Protein AF-A0A819KG97-F1 (afdb_monomer_lite)

Radius of gyration: 16.87 Å; chains: 1; bounding box: 33×33×59 Å

Organism: NCBI:txid433720

Foldseek 3Di:
DFKKAFQVQQFWWKKKKFKDKQNHGDPPQIDIDTYHRDIDDDDGDDDDDDDPPIDMDMDMDIPDDPRGMDQDWDDPPPHDIDGRDDDDDDDDDDDPPPPD

Structure (mmCIF, N/CA/C/O backbone):
data_AF-A0A819KG97-F1
#
_entry.id   AF-A0A819KG97-F1
#
loop_
_atom_site.group_PDB
_atom_site.id
_atom_site.type_symbol
_atom_site.label_atom_id
_atom_site.label_alt_id
_atom_site.label_comp_id
_atom_site.label_asym_id
_atom_site.label_entity_id
_atom_site.label_seq_id
_atom_site.pdbx_PDB_ins_code
_atom_site.Cartn_x
_atom_site.Cartn_y
_atom_site.Cartn_z
_atom_site.occupancy
_atom_site.B_iso_or_equiv
_atom_site.auth_seq_id
_atom_site.auth_comp_id
_atom_site.auth_asym_id
_atom_site.auth_atom_id
_atom_site.pdbx_PDB_model_num
ATOM 1 N N . ALA A 1 1 ? -2.392 -6.734 3.245 1.00 83.62 1 ALA A N 1
ATOM 2 C CA . ALA A 1 1 ? -1.260 -6.980 2.333 1.00 83.62 1 ALA A CA 1
ATOM 3 C C . ALA A 1 1 ? -1.561 -6.335 0.990 1.00 83.62 1 ALA A C 1
ATOM 5 O O . ALA A 1 1 ? -2.715 -6.350 0.572 1.00 83.62 1 ALA A O 1
ATOM 6 N N . VAL A 1 2 ? -0.555 -5.753 0.347 1.00 88.38 2 VAL A N 1
ATOM 7 C CA . VAL A 1 2 ? -0.690 -5.035 -0.924 1.00 88.38 2 VAL A CA 1
ATOM 8 C C . VAL A 1 2 ? 0.390 -5.511 -1.873 1.00 88.38 2 VAL A C 1
ATOM 10 O O . VAL A 1 2 ? 1.562 -5.486 -1.507 1.00 88.38 2 VAL A O 1
ATOM 13 N N . GLN A 1 3 ? -0.004 -5.941 -3.066 1.00 91.25 3 GLN A N 1
ATOM 14 C CA . GLN A 1 3 ? 0.926 -6.352 -4.103 1.00 91.25 3 GLN A CA 1
ATOM 15 C C . GLN A 1 3 ? 1.331 -5.150 -4.951 1.00 91.25 3 GLN A C 1
ATOM 17 O O . GLN A 1 3 ? 0.485 -4.413 -5.464 1.00 91.25 3 GLN A O 1
ATOM 22 N N . VAL A 1 4 ? 2.639 -4.965 -5.094 1.00 92.00 4 VAL A N 1
ATOM 23 C CA . VAL A 1 4 ? 3.231 -3.818 -5.775 1.00 92.00 4 VAL A CA 1
ATOM 24 C C . VAL A 1 4 ? 4.319 -4.264 -6.731 1.00 92.00 4 VAL A C 1
ATOM 26 O O . VAL A 1 4 ? 5.030 -5.231 -6.467 1.00 92.00 4 VAL A O 1
ATOM 29 N N . ALA A 1 5 ? 4.462 -3.568 -7.847 1.00 90.94 5 ALA A N 1
ATOM 30 C CA . ALA A 1 5 ? 5.541 -3.822 -8.791 1.00 90.94 5 ALA A CA 1
ATOM 31 C C . ALA A 1 5 ? 5.741 -2.610 -9.699 1.00 90.94 5 ALA A C 1
ATOM 33 O O . ALA A 1 5 ? 5.023 -1.609 -9.602 1.00 90.94 5 ALA A O 1
ATOM 34 N N . SER A 1 6 ? 6.702 -2.733 -10.612 1.00 88.25 6 SER A N 1
ATOM 35 C CA . SER A 1 6 ? 6.721 -1.898 -11.801 1.00 88.25 6 SER A CA 1
ATOM 36 C C . SER A 1 6 ? 5.535 -2.245 -12.707 1.00 88.25 6 SER A C 1
ATOM 38 O O . SER A 1 6 ? 5.299 -3.416 -12.997 1.00 88.25 6 SER A O 1
ATOM 40 N N . GLU A 1 7 ? 4.803 -1.231 -13.171 1.00 81.56 7 GLU A N 1
ATOM 41 C CA . GLU A 1 7 ? 3.670 -1.417 -14.091 1.00 81.56 7 GLU A CA 1
ATOM 42 C C . GLU A 1 7 ? 4.128 -1.628 -15.546 1.00 81.56 7 GLU A C 1
ATOM 44 O O . GLU A 1 7 ? 3.446 -2.295 -16.322 1.00 81.56 7 GLU A O 1
ATOM 49 N N . ASP A 1 8 ? 5.302 -1.102 -15.914 1.00 79.94 8 ASP A N 1
ATOM 50 C CA . ASP A 1 8 ? 5.874 -1.160 -17.267 1.00 79.94 8 ASP A CA 1
ATOM 51 C C . ASP A 1 8 ? 7.167 -1.995 -17.365 1.00 79.94 8 ASP A C 1
ATOM 53 O O . ASP A 1 8 ? 7.836 -1.988 -18.400 1.00 79.94 8 ASP A O 1
ATOM 57 N N . ASN A 1 9 ? 7.517 -2.719 -16.296 1.00 76.06 9 ASN A N 1
ATOM 58 C CA . ASN A 1 9 ? 8.762 -3.479 -16.110 1.00 76.06 9 ASN A CA 1
ATOM 59 C C . ASN A 1 9 ? 10.063 -2.651 -16.140 1.00 76.06 9 ASN A C 1
ATOM 61 O O . ASN A 1 9 ? 11.148 -3.231 -16.217 1.00 76.06 9 ASN A O 1
ATOM 65 N N . ASN A 1 10 ? 9.980 -1.320 -16.060 1.00 81.56 10 ASN A N 1
ATOM 66 C CA . ASN A 1 10 ? 11.132 -0.412 -16.056 1.00 81.56 10 ASN A CA 1
ATOM 67 C C . ASN A 1 10 ? 11.120 0.600 -14.896 1.00 81.56 10 ASN A C 1
ATOM 69 O O . ASN A 1 10 ? 12.067 1.373 -14.741 1.00 81.56 10 ASN A O 1
ATOM 73 N N . GLY A 1 11 ? 10.058 0.629 -14.097 1.00 82.12 11 GLY A N 1
ATOM 74 C CA . GLY A 1 11 ? 9.922 1.489 -12.927 1.00 82.12 11 GLY A CA 1
ATOM 75 C C . GLY A 1 11 ? 10.802 1.027 -11.768 1.00 82.12 11 GLY A C 1
ATOM 76 O O . GLY A 1 11 ? 10.617 -0.065 -11.244 1.00 82.12 11 GLY A O 1
ATOM 77 N N . ILE A 1 12 ? 11.728 1.888 -11.349 1.00 90.50 12 ILE A N 1
ATOM 78 C CA . ILE A 1 12 ? 12.568 1.702 -10.161 1.00 90.50 12 ILE A CA 1
ATOM 79 C C . ILE A 1 12 ? 12.326 2.894 -9.243 1.00 90.50 12 ILE A C 1
ATOM 81 O O . ILE A 1 12 ? 12.500 4.028 -9.685 1.00 90.50 12 ILE A O 1
ATOM 85 N N . GLY A 1 13 ? 11.936 2.641 -7.999 1.00 92.94 13 GLY A N 1
ATOM 86 C CA . GLY A 1 13 ? 11.613 3.690 -7.032 1.00 92.94 13 GLY A CA 1
ATOM 87 C C . GLY A 1 13 ? 10.998 3.139 -5.754 1.00 92.94 13 GLY A C 1
ATOM 88 O O . GLY A 1 13 ? 10.842 1.925 -5.605 1.00 92.94 13 GLY A O 1
ATOM 89 N N . ASP A 1 14 ? 10.627 4.032 -4.852 1.00 94.94 14 ASP A N 1
ATOM 90 C CA . ASP A 1 14 ? 10.007 3.703 -3.577 1.00 94.94 14 ASP A CA 1
ATOM 91 C C . ASP A 1 14 ? 8.486 3.879 -3.634 1.00 94.94 14 ASP A C 1
ATOM 93 O O . ASP A 1 14 ? 7.948 4.917 -4.035 1.00 94.94 14 ASP A O 1
ATOM 97 N N . LEU A 1 15 ? 7.771 2.847 -3.181 1.00 94.94 15 LEU A N 1
ATOM 98 C CA . LEU A 1 15 ? 6.334 2.903 -2.944 1.00 94.94 15 LEU A CA 1
ATOM 99 C C . LEU A 1 15 ? 6.065 2.947 -1.441 1.00 94.94 15 LEU A C 1
ATOM 101 O O . LEU A 1 15 ? 6.445 2.046 -0.690 1.00 94.94 15 LEU A O 1
ATOM 105 N N . HIS A 1 16 ? 5.365 3.993 -1.019 1.00 95.31 16 HIS A N 1
ATOM 106 C CA . HIS A 1 16 ? 4.915 4.207 0.349 1.00 95.31 16 HIS A CA 1
ATOM 107 C C . HIS A 1 16 ? 3.463 3.764 0.485 1.00 95.31 16 HIS A C 1
ATOM 109 O O . HIS A 1 16 ? 2.653 4.032 -0.399 1.00 95.31 16 HIS A O 1
ATOM 115 N N . LEU A 1 17 ? 3.119 3.140 1.606 1.00 96.00 17 LEU A N 1
ATOM 116 C CA . LEU A 1 17 ? 1.771 2.677 1.916 1.00 96.00 17 LEU A CA 1
ATOM 117 C C . LEU A 1 17 ? 1.429 3.010 3.367 1.00 96.00 17 LEU A C 1
ATOM 119 O O . LEU A 1 17 ? 2.230 2.731 4.255 1.00 96.00 17 LEU A O 1
ATOM 123 N N . TRP A 1 18 ? 0.242 3.555 3.617 1.00 96.06 18 TRP A N 1
ATOM 124 C CA . TRP A 1 18 ? -0.272 3.812 4.964 1.00 96.06 18 TRP A CA 1
ATOM 125 C C . TRP A 1 18 ? -1.802 3.756 4.997 1.00 96.06 18 TRP A C 1
ATOM 127 O O . TRP A 1 18 ? -2.458 3.566 3.967 1.00 96.06 18 TRP A O 1
ATOM 137 N N . MET A 1 19 ? -2.387 3.899 6.187 1.00 96.44 19 MET A N 1
ATOM 138 C CA . MET A 1 19 ? -3.838 3.880 6.366 1.00 96.44 19 MET A CA 1
ATOM 139 C C . MET A 1 19 ? -4.371 5.220 6.875 1.00 96.44 19 MET A C 1
ATOM 141 O O . MET A 1 19 ? -3.716 5.911 7.655 1.00 96.44 19 MET A O 1
ATOM 145 N N . LYS A 1 20 ? -5.599 5.554 6.465 1.00 97.19 20 LYS A N 1
ATOM 146 C CA . LYS A 1 20 ? -6.380 6.675 6.997 1.00 97.19 20 LYS A CA 1
ATOM 147 C C . LYS A 1 20 ? -7.696 6.195 7.595 1.00 97.19 20 LYS A C 1
ATOM 149 O O . LYS A 1 20 ? -8.341 5.319 7.023 1.00 97.19 20 LYS A O 1
ATOM 154 N N . LEU A 1 21 ? -8.129 6.819 8.686 1.00 97.06 21 LEU A N 1
ATOM 155 C CA . LEU A 1 21 ? -9.469 6.665 9.248 1.00 97.06 21 LEU A CA 1
ATOM 156 C C . LEU A 1 21 ? -10.200 8.003 9.156 1.00 97.06 21 LEU A C 1
ATOM 158 O O . LEU A 1 21 ? -9.732 9.010 9.688 1.00 97.06 21 LEU A O 1
ATOM 162 N N . ASN A 1 22 ? -11.340 8.026 8.466 1.00 97.19 22 ASN A N 1
ATOM 163 C CA . ASN A 1 22 ? -12.143 9.238 8.270 1.00 97.19 22 ASN A CA 1
ATOM 164 C C . ASN A 1 22 ? -11.322 10.418 7.706 1.00 97.19 22 ASN A C 1
ATOM 166 O O . ASN A 1 22 ? -11.520 11.567 8.090 1.00 97.19 22 ASN A O 1
ATOM 170 N N . GLY A 1 23 ? -10.380 10.127 6.801 1.00 97.31 23 GLY A N 1
ATOM 171 C CA . GLY A 1 23 ? -9.502 11.118 6.172 1.00 97.31 23 GLY A CA 1
ATOM 172 C C . GLY A 1 23 ? -8.235 11.485 6.956 1.00 97.31 23 GLY A C 1
ATOM 173 O O . GLY A 1 23 ? -7.355 12.117 6.371 1.00 97.31 23 GLY A O 1
ATOM 174 N N . ASN A 1 24 ? -8.097 11.056 8.215 1.00 96.88 24 ASN A N 1
ATOM 175 C CA . ASN A 1 24 ? -6.920 11.323 9.049 1.00 96.88 24 ASN A CA 1
ATOM 176 C C . ASN A 1 24 ? -5.926 10.161 8.998 1.00 96.88 24 ASN A C 1
ATOM 178 O O . ASN A 1 24 ? -6.341 9.004 9.046 1.00 96.88 24 ASN A O 1
ATOM 182 N N . ASP A 1 25 ? -4.629 10.459 8.938 1.00 96.88 25 ASP A N 1
ATOM 183 C CA . ASP A 1 25 ? -3.574 9.440 8.950 1.00 96.88 25 ASP A CA 1
ATOM 184 C C . ASP A 1 25 ? -3.572 8.648 10.264 1.00 96.88 25 ASP A C 1
ATOM 186 O O . ASP A 1 25 ? -3.610 9.220 11.354 1.00 96.88 25 ASP A O 1
ATOM 190 N N . ILE A 1 26 ? -3.511 7.318 10.161 1.00 96.06 26 ILE A N 1
ATOM 191 C CA . ILE A 1 26 ? -3.339 6.437 11.318 1.00 96.06 26 ILE A CA 1
ATOM 192 C C . ILE A 1 26 ? -1.849 6.430 11.690 1.00 96.06 26 ILE A C 1
ATOM 194 O O . ILE A 1 26 ? -1.022 6.051 10.848 1.00 96.06 26 ILE A O 1
ATOM 198 N N . PRO A 1 27 ? -1.480 6.802 12.931 1.00 92.31 27 PRO A N 1
ATOM 199 C CA . PRO A 1 27 ? -0.088 6.816 13.368 1.00 92.31 27 PRO A CA 1
ATOM 200 C C . PRO A 1 27 ? 0.591 5.454 13.204 1.00 92.31 27 PRO A C 1
ATOM 202 O O . PRO A 1 27 ? -0.021 4.417 13.452 1.00 92.31 27 PRO A O 1
ATOM 205 N N . ASN A 1 28 ? 1.873 5.462 12.828 1.00 90.12 28 ASN A N 1
ATOM 206 C CA . ASN A 1 28 ? 2.716 4.264 12.691 1.00 90.12 28 ASN A CA 1
ATOM 207 C C . ASN A 1 28 ? 2.160 3.183 11.741 1.00 90.12 28 ASN A C 1
ATOM 209 O O . ASN A 1 28 ? 2.535 2.017 11.842 1.00 90.12 28 ASN A O 1
ATOM 213 N N . SER A 1 29 ? 1.270 3.554 10.816 1.00 92.88 29 SER A N 1
ATOM 214 C CA . SER A 1 29 ? 0.761 2.650 9.778 1.00 92.88 29 SER A CA 1
ATOM 215 C C . SER A 1 29 ? 1.608 2.674 8.501 1.00 92.88 29 SER A C 1
ATOM 217 O O . SER A 1 29 ? 1.312 1.956 7.554 1.00 92.88 29 SER A O 1
ATOM 219 N N . ASN A 1 30 ? 2.656 3.492 8.417 1.00 93.75 30 ASN A N 1
ATOM 220 C CA . ASN A 1 30 ? 3.421 3.615 7.184 1.00 93.75 30 ASN A CA 1
ATOM 221 C C . ASN A 1 30 ? 4.377 2.431 6.963 1.00 93.75 30 ASN A C 1
ATOM 223 O O . ASN A 1 30 ? 5.043 1.953 7.877 1.00 93.75 30 ASN A O 1
ATOM 227 N N . THR A 1 31 ? 4.493 2.012 5.710 1.00 94.94 31 THR A N 1
ATOM 228 C CA . THR A 1 31 ? 5.479 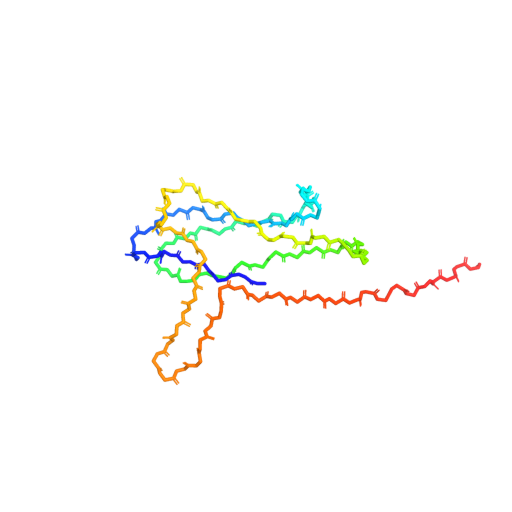1.047 5.213 1.00 94.94 31 THR A CA 1
ATOM 229 C C . THR A 1 31 ? 6.031 1.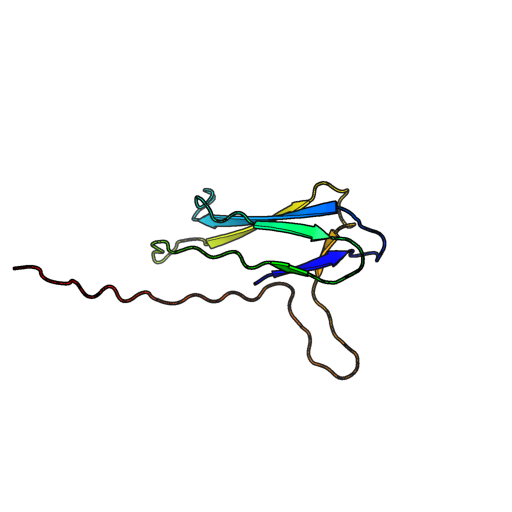542 3.882 1.00 94.94 31 THR A C 1
ATOM 231 O O . THR A 1 31 ? 5.361 2.304 3.184 1.00 94.94 31 THR A O 1
ATOM 234 N N . ILE A 1 32 ? 7.262 1.155 3.551 1.00 94.56 32 ILE A N 1
ATOM 235 C CA . ILE A 1 32 ? 7.934 1.534 2.304 1.00 94.56 32 ILE A CA 1
ATOM 236 C C . ILE A 1 32 ? 8.532 0.273 1.695 1.00 94.56 32 ILE A C 1
ATOM 238 O O . ILE A 1 32 ? 9.095 -0.552 2.415 1.00 94.56 32 ILE A O 1
ATOM 242 N N . GLN A 1 33 ? 8.417 0.140 0.380 1.00 94.19 33 GLN A N 1
ATOM 243 C CA . GLN A 1 33 ? 9.087 -0.893 -0.394 1.00 94.19 33 GLN A CA 1
ATOM 244 C C . GLN A 1 33 ? 9.811 -0.249 -1.566 1.00 94.19 33 GLN A C 1
ATOM 246 O O . GLN A 1 33 ? 9.181 0.392 -2.407 1.00 94.19 33 GLN A O 1
ATOM 251 N N . SER A 1 34 ? 11.111 -0.507 -1.661 1.00 92.75 34 SER A N 1
ATOM 252 C CA . SER A 1 34 ? 11.869 -0.222 -2.873 1.00 92.75 34 SER A CA 1
ATOM 253 C C . SER A 1 34 ? 11.541 -1.266 -3.935 1.00 92.75 34 SER A C 1
ATOM 255 O O . SER A 1 34 ? 11.641 -2.474 -3.694 1.00 92.75 34 SER A O 1
ATOM 257 N N . ILE A 1 35 ? 11.125 -0.793 -5.102 1.00 91.38 35 ILE A N 1
ATOM 258 C CA . ILE A 1 35 ? 10.729 -1.583 -6.263 1.00 91.38 35 ILE A CA 1
ATOM 259 C C . ILE A 1 35 ? 11.843 -1.533 -7.298 1.00 91.38 35 ILE A C 1
ATOM 261 O O . ILE A 1 35 ? 12.385 -0.471 -7.601 1.00 91.38 35 ILE A O 1
ATOM 265 N N . ASN A 1 36 ? 12.174 -2.701 -7.846 1.00 85.69 36 ASN A N 1
ATOM 266 C CA . ASN A 1 36 ? 13.112 -2.844 -8.951 1.00 85.69 36 ASN A CA 1
ATOM 267 C C . ASN A 1 36 ? 12.480 -3.622 -10.124 1.00 85.69 36 ASN A C 1
ATOM 269 O O . ASN A 1 36 ? 11.797 -3.033 -10.950 1.00 85.69 36 ASN A O 1
ATOM 273 N N . LYS A 1 37 ? 12.707 -4.933 -10.220 1.00 79.75 37 LYS A N 1
ATOM 274 C CA . LYS A 1 37 ? 12.208 -5.824 -11.272 1.00 79.75 37 LYS A CA 1
ATOM 275 C C . LYS A 1 37 ? 11.181 -6.828 -10.759 1.00 79.75 37 LYS A C 1
ATOM 277 O O . LYS A 1 37 ? 10.403 -7.339 -11.557 1.00 79.75 37 LYS A O 1
ATOM 282 N N . ASP A 1 38 ? 11.178 -7.102 -9.457 1.00 82.81 38 ASP A N 1
ATOM 283 C CA . ASP A 1 38 ? 10.317 -8.121 -8.869 1.00 82.81 38 ASP A CA 1
ATOM 284 C C . ASP A 1 38 ? 9.034 -7.520 -8.287 1.00 82.81 38 ASP A C 1
ATOM 286 O O . ASP A 1 38 ? 8.959 -6.344 -7.923 1.00 82.81 38 ASP A O 1
ATOM 290 N N . THR A 1 39 ? 8.010 -8.365 -8.188 1.00 87.25 39 THR A N 1
ATOM 291 C CA . THR A 1 39 ? 6.788 -8.040 -7.452 1.00 87.25 39 THR A CA 1
ATOM 292 C C . THR A 1 39 ? 7.055 -8.137 -5.952 1.00 87.25 39 THR A C 1
ATOM 294 O O . THR A 1 39 ? 7.533 -9.160 -5.465 1.00 87.25 39 THR A O 1
ATOM 297 N N . GLY A 1 40 ? 6.722 -7.078 -5.220 1.00 89.00 40 GLY A N 1
ATOM 298 C CA . GLY A 1 40 ? 6.784 -7.014 -3.764 1.00 89.00 40 GLY A CA 1
ATOM 299 C C . GLY A 1 40 ? 5.405 -7.124 -3.117 1.00 89.00 40 GLY A C 1
ATOM 300 O O . GLY A 1 40 ? 4.374 -6.864 -3.741 1.00 89.00 40 GLY A O 1
ATOM 301 N N . VAL A 1 41 ? 5.389 -7.478 -1.831 1.00 90.69 41 VAL A N 1
ATOM 302 C CA . VAL A 1 41 ? 4.182 -7.461 -0.996 1.00 90.69 41 VAL A CA 1
ATOM 303 C C . VAL A 1 41 ? 4.440 -6.604 0.237 1.00 90.69 41 VAL A C 1
ATOM 305 O O . VAL A 1 41 ? 5.288 -6.943 1.058 1.00 90.69 41 VAL A O 1
ATOM 308 N N . LEU A 1 42 ? 3.676 -5.522 0.400 1.00 93.19 42 LEU A N 1
ATOM 309 C CA . LEU A 1 42 ? 3.711 -4.691 1.603 1.00 93.19 42 LEU A CA 1
ATOM 310 C C . LEU A 1 42 ? 2.654 -5.154 2.595 1.00 93.19 42 LEU A C 1
ATOM 312 O O . LEU A 1 42 ? 1.489 -5.385 2.250 1.00 93.19 42 LEU A O 1
ATOM 316 N N . ILE A 1 43 ? 3.048 -5.223 3.862 1.00 90.75 43 ILE A N 1
ATOM 317 C CA . ILE A 1 43 ? 2.143 -5.490 4.975 1.00 90.75 43 ILE A CA 1
ATOM 318 C C . ILE A 1 43 ? 2.159 -4.282 5.901 1.00 90.75 43 ILE A C 1
ATOM 320 O O . ILE A 1 43 ? 3.065 -4.105 6.705 1.00 90.75 43 ILE A O 1
ATOM 324 N N . CYS A 1 44 ? 1.115 -3.471 5.788 1.00 88.94 44 CYS A N 1
ATOM 325 C CA . CYS A 1 44 ? 0.767 -2.448 6.757 1.00 88.94 44 CYS A CA 1
ATOM 326 C C . CYS A 1 44 ? -0.239 -3.039 7.761 1.00 88.94 44 CYS A C 1
ATOM 328 O O . CYS A 1 44 ? -1.227 -3.655 7.350 1.00 88.94 44 CYS A O 1
ATOM 330 N N . GLN A 1 45 ? 0.018 -2.866 9.060 1.00 90.56 45 GLN A N 1
ATOM 331 C CA . GLN A 1 45 ? -0.833 -3.367 10.142 1.00 90.56 45 GLN A CA 1
ATOM 332 C C . GLN A 1 45 ? -1.009 -2.315 11.241 1.00 90.56 45 GLN A C 1
ATOM 334 O O . GLN A 1 45 ? -0.084 -1.571 11.560 1.00 90.56 45 GLN A O 1
ATOM 339 N N . SER A 1 46 ? -2.199 -2.250 11.839 1.00 90.25 46 SER A N 1
ATOM 340 C CA . SER A 1 46 ? -2.482 -1.389 12.994 1.00 90.25 46 SER A CA 1
ATOM 341 C C . SER A 1 46 ? -3.601 -1.985 13.845 1.00 90.25 46 SER A C 1
ATOM 343 O O . SER A 1 46 ? -4.467 -2.690 13.328 1.00 90.25 46 SER A O 1
ATOM 345 N N . ALA A 1 47 ? -3.590 -1.675 15.140 1.00 91.06 47 ALA A N 1
ATOM 346 C CA . ALA A 1 47 ? -4.699 -1.930 16.052 1.00 91.06 47 ALA A CA 1
ATOM 347 C C . ALA A 1 47 ? -5.361 -0.588 16.376 1.00 91.06 47 ALA A C 1
ATOM 349 O O . ALA A 1 47 ? -4.742 0.276 16.994 1.00 91.06 47 ALA A O 1
ATOM 350 N N . ILE A 1 48 ? -6.591 -0.401 15.906 1.00 91.12 48 ILE A N 1
ATOM 351 C CA . ILE A 1 48 ? -7.357 0.836 16.071 1.00 91.12 48 ILE A CA 1
ATOM 352 C C . ILE A 1 48 ? -8.801 0.513 16.446 1.00 91.12 48 ILE A C 1
ATOM 354 O O . ILE A 1 48 ? -9.324 -0.545 16.092 1.00 91.12 48 ILE A O 1
ATOM 358 N N . GLU A 1 49 ? -9.452 1.436 17.145 1.00 91.69 49 GLU A N 1
ATOM 359 C CA . GLU A 1 49 ? -10.899 1.394 17.334 1.00 91.69 49 GLU A CA 1
ATOM 360 C C . GLU A 1 49 ? -11.587 1.834 16.032 1.00 91.69 49 GLU A C 1
ATOM 362 O O . GLU A 1 49 ? -11.234 2.863 15.458 1.00 91.69 49 GLU A O 1
ATOM 367 N N . ILE A 1 50 ? -12.555 1.045 15.560 1.00 92.00 50 ILE A N 1
ATOM 368 C CA . ILE A 1 50 ? -13.360 1.338 14.367 1.00 92.00 50 ILE A CA 1
ATOM 369 C C . ILE A 1 50 ? -14.830 1.209 14.755 1.00 92.00 50 ILE A C 1
ATOM 371 O O . ILE A 1 50 ? -15.246 0.193 15.318 1.00 92.00 50 ILE A O 1
ATOM 375 N N . LYS A 1 51 ? -15.622 2.232 14.440 1.00 93.50 51 LYS A N 1
ATOM 376 C CA . LYS A 1 51 ? -17.054 2.319 14.733 1.00 93.50 51 LYS A CA 1
ATOM 377 C C . LYS A 1 51 ? -17.884 2.158 13.466 1.00 93.50 51 LYS A C 1
ATOM 379 O O . LYS A 1 51 ? -17.411 2.319 12.342 1.00 93.50 51 LYS A O 1
ATOM 384 N N . VAL A 1 52 ? -19.164 1.838 13.651 1.00 94.50 52 VAL A N 1
ATOM 385 C CA . VAL A 1 52 ? -20.122 1.796 12.541 1.00 94.50 52 VAL A CA 1
ATOM 386 C C . VAL A 1 52 ? -20.157 3.165 11.860 1.00 94.50 52 VAL A C 1
ATOM 388 O O . VAL A 1 52 ? -20.382 4.179 12.514 1.00 94.50 52 VAL A O 1
ATOM 391 N N . GLY A 1 53 ? -19.952 3.171 10.544 1.00 96.31 53 GLY A N 1
ATOM 392 C CA . GLY A 1 53 ? -19.925 4.385 9.726 1.00 96.31 53 GLY A CA 1
ATOM 393 C C . GLY A 1 53 ? -18.528 4.949 9.463 1.00 96.31 53 GLY A C 1
ATOM 394 O O . GLY A 1 53 ? 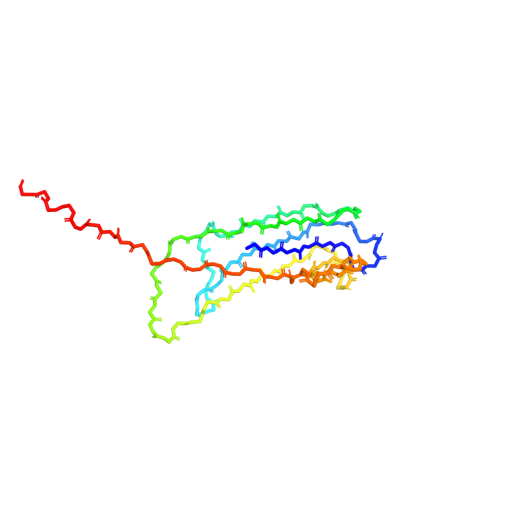-18.395 5.794 8.576 1.00 96.31 53 GLY A O 1
ATOM 395 N N . ASP A 1 54 ? -17.495 4.462 10.154 1.00 97.00 54 ASP A N 1
ATOM 396 C CA . ASP A 1 54 ? -16.122 4.874 9.879 1.00 97.00 54 ASP A CA 1
ATOM 397 C C . ASP A 1 54 ? -15.657 4.421 8.490 1.00 97.00 54 ASP A C 1
ATOM 399 O O . ASP A 1 54 ? -16.008 3.347 7.992 1.00 97.00 54 ASP A O 1
ATOM 403 N N . LYS A 1 55 ? -14.814 5.247 7.866 1.00 96.56 55 LYS A N 1
ATOM 404 C CA . LYS A 1 55 ? -14.180 4.966 6.576 1.00 96.56 55 LYS A CA 1
ATOM 405 C C . LYS A 1 55 ? -12.698 4.700 6.777 1.00 96.56 55 LYS A C 1
ATOM 407 O O . LYS A 1 55 ? -11.920 5.633 6.970 1.00 96.56 55 LYS A O 1
ATOM 412 N N . LEU A 1 56 ? -12.318 3.432 6.687 1.00 94.50 56 LEU A N 1
ATOM 413 C CA . LEU A 1 56 ? -10.922 3.016 6.620 1.00 94.50 56 LEU A CA 1
ATOM 414 C C . LEU A 1 56 ? -10.455 3.051 5.161 1.00 94.50 56 LEU A C 1
ATOM 416 O O . LEU A 1 56 ? -11.113 2.509 4.274 1.00 94.50 56 LEU A O 1
ATOM 420 N N . GLN A 1 57 ? -9.332 3.714 4.910 1.00 94.75 57 GLN A N 1
ATOM 421 C CA . GLN A 1 57 ?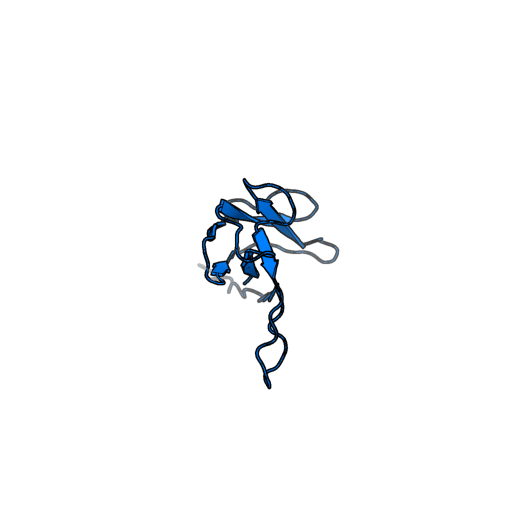 -8.767 3.902 3.579 1.00 94.75 57 GLN A CA 1
ATOM 422 C C . GLN A 1 57 ? -7.317 3.436 3.574 1.00 94.75 57 GLN A C 1
ATOM 424 O O . GLN A 1 57 ? -6.557 3.727 4.495 1.00 94.75 57 GLN A O 1
ATOM 429 N N . MET A 1 58 ? -6.932 2.754 2.505 1.00 93.56 58 MET A N 1
ATOM 430 C CA . MET A 1 58 ? -5.545 2.431 2.212 1.00 93.56 58 MET A CA 1
ATOM 431 C C . MET A 1 58 ? -5.020 3.446 1.204 1.00 93.56 58 MET A C 1
ATOM 433 O O . MET A 1 58 ? -5.673 3.702 0.192 1.00 93.56 58 MET A O 1
ATOM 437 N N . VAL A 1 59 ? -3.874 4.049 1.496 1.00 94.56 59 VAL A N 1
ATOM 438 C CA . VAL A 1 59 ? -3.292 5.117 0.683 1.00 94.56 59 VAL A CA 1
ATOM 439 C C . VAL A 1 59 ? -1.881 4.719 0.298 1.00 94.56 59 VAL A C 1
ATOM 441 O O . VAL A 1 59 ? -1.154 4.168 1.122 1.00 94.56 59 VAL A O 1
ATOM 444 N N . TYR A 1 60 ? -1.504 4.995 -0.949 1.00 94.62 60 TYR A N 1
ATOM 445 C CA . TYR A 1 60 ? -0.139 4.817 -1.416 1.00 94.62 60 TYR A CA 1
ATOM 446 C C . TYR A 1 60 ? 0.370 6.069 -2.128 1.00 94.62 60 TYR A C 1
ATOM 448 O O . TYR A 1 60 ? -0.412 6.870 -2.644 1.00 94.62 60 TYR A O 1
ATOM 456 N N . SER A 1 61 ? 1.688 6.221 -2.161 1.00 94.62 61 SER A N 1
ATOM 457 C CA . SER A 1 61 ? 2.377 7.223 -2.970 1.00 94.62 61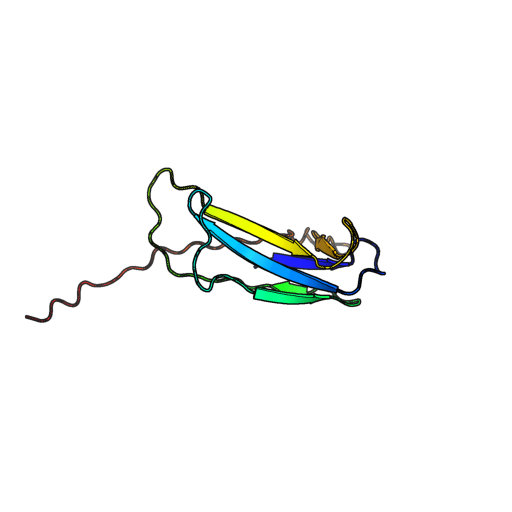 SER A CA 1
ATOM 458 C C . SER A 1 61 ? 3.668 6.648 -3.531 1.00 94.62 61 SER A C 1
ATOM 460 O O . SER A 1 61 ? 4.216 5.690 -2.987 1.00 94.62 61 SER A O 1
ATOM 462 N N . THR A 1 62 ? 4.158 7.249 -4.607 1.00 93.25 62 THR A N 1
ATOM 463 C CA . THR A 1 62 ? 5.396 6.852 -5.278 1.00 93.25 62 THR A CA 1
ATOM 464 C C . THR A 1 62 ? 6.296 8.068 -5.432 1.00 93.25 62 THR A C 1
ATOM 466 O O . THR A 1 62 ? 5.801 9.184 -5.600 1.00 93.25 62 THR A O 1
ATOM 469 N N . ASP A 1 63 ? 7.606 7.862 -5.384 1.00 92.38 63 ASP A N 1
ATOM 470 C CA . ASP A 1 63 ? 8.611 8.895 -5.676 1.00 92.38 63 ASP A CA 1
ATOM 471 C C . ASP A 1 63 ? 8.874 9.071 -7.186 1.00 92.38 63 ASP A C 1
ATOM 473 O O . ASP A 1 63 ? 9.459 10.065 -7.619 1.00 92.38 63 ASP A O 1
ATOM 477 N N . VAL A 1 64 ? 8.407 8.125 -8.001 1.00 89.06 64 VAL A N 1
ATOM 478 C CA . VAL A 1 64 ? 8.488 8.151 -9.465 1.00 89.06 64 VAL A CA 1
ATOM 479 C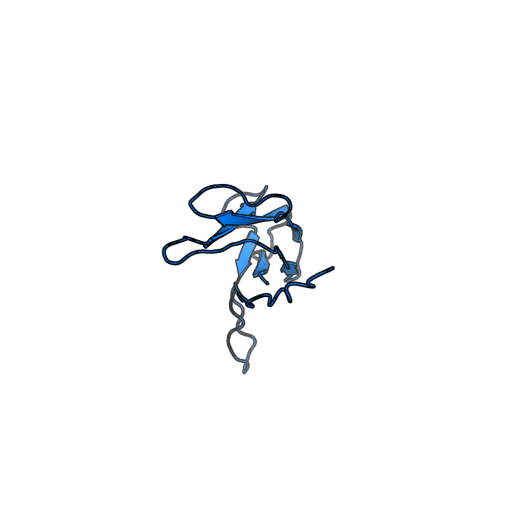 C . VAL A 1 64 ? 7.217 8.674 -10.127 1.00 89.06 64 VAL A C 1
ATOM 481 O O . VAL A 1 64 ? 6.147 8.756 -9.521 1.00 89.06 64 VAL A O 1
ATOM 484 N N . ALA A 1 65 ? 7.340 8.990 -11.421 1.00 83.88 65 ALA A N 1
ATOM 485 C CA . ALA A 1 65 ? 6.227 9.405 -12.263 1.00 83.88 65 ALA A CA 1
ATOM 486 C C . ALA A 1 65 ? 5.080 8.378 -12.261 1.00 83.88 65 ALA A C 1
ATOM 488 O O . ALA A 1 65 ? 5.298 7.165 -12.208 1.00 83.88 65 ALA A O 1
ATOM 489 N N . GLN A 1 66 ? 3.854 8.887 -12.372 1.00 78.19 66 GLN A N 1
ATOM 490 C CA . GLN A 1 66 ? 2.640 8.078 -12.396 1.00 78.19 66 GLN A CA 1
ATOM 491 C C . GLN A 1 66 ? 2.712 6.982 -13.473 1.00 78.19 66 GLN A C 1
ATOM 493 O O . GLN A 1 66 ? 3.118 7.242 -14.607 1.00 78.19 66 GLN A O 1
ATOM 498 N N . GLY A 1 67 ? 2.301 5.763 -13.113 1.00 77.06 67 GLY A N 1
ATOM 499 C CA . GLY A 1 67 ? 2.280 4.607 -14.015 1.00 77.06 67 GLY A CA 1
ATOM 500 C C . GLY A 1 67 ? 3.620 3.879 -14.171 1.00 77.06 67 GLY A C 1
ATOM 501 O O . GLY A 1 67 ? 3.757 3.045 -15.059 1.00 77.06 67 GLY A O 1
ATOM 502 N N . LYS A 1 68 ? 4.638 4.201 -13.355 1.00 87.38 68 LYS A N 1
ATOM 503 C CA . LYS A 1 68 ? 5.929 3.483 -13.345 1.00 87.38 68 LYS A CA 1
ATOM 504 C C . LYS A 1 68 ? 5.973 2.352 -12.331 1.00 87.38 68 LYS A C 1
ATOM 506 O O . LYS A 1 68 ? 6.385 1.240 -12.664 1.00 87.38 68 LYS A O 1
ATOM 511 N N . ILE A 1 69 ? 5.543 2.641 -11.109 1.00 92.12 69 ILE A N 1
ATOM 512 C CA . ILE A 1 69 ? 5.348 1.662 -10.041 1.00 92.12 69 ILE A CA 1
ATOM 513 C C . ILE A 1 69 ? 3.971 1.897 -9.429 1.00 92.12 69 ILE A C 1
ATOM 515 O O . ILE A 1 69 ? 3.475 3.027 -9.429 1.00 92.12 69 ILE A O 1
ATOM 519 N N . GLY A 1 70 ? 3.366 0.848 -8.892 1.00 93.12 70 GLY A N 1
ATOM 520 C CA . GLY A 1 70 ? 2.027 0.963 -8.337 1.00 93.12 70 GLY A CA 1
ATOM 521 C C . GLY A 1 70 ? 1.491 -0.340 -7.779 1.00 93.12 70 GLY A C 1
ATOM 522 O O . GLY A 1 70 ? 2.232 -1.294 -7.529 1.00 93.12 70 GLY A O 1
ATOM 523 N N . LEU A 1 71 ? 0.178 -0.347 -7.561 1.00 93.00 71 LEU A N 1
ATOM 524 C CA . LEU A 1 71 ? -0.560 -1.513 -7.095 1.00 93.00 71 LEU A CA 1
ATOM 525 C C . LEU A 1 71 ? -0.854 -2.420 -8.287 1.00 93.00 71 LEU A C 1
ATOM 527 O O . LEU A 1 71 ? -1.501 -1.988 -9.239 1.00 93.00 71 LEU A O 1
ATOM 531 N N . VAL A 1 72 ? -0.441 -3.684 -8.226 1.00 92.38 72 VAL A N 1
ATOM 532 C CA . VAL A 1 72 ? -0.572 -4.601 -9.367 1.00 92.38 72 VAL A CA 1
ATOM 533 C C . VAL A 1 72 ? -1.428 -5.807 -9.018 1.00 92.38 72 VAL A C 1
ATOM 535 O O . VAL A 1 72 ? -1.269 -6.415 -7.963 1.00 92.38 72 VAL A O 1
ATOM 538 N N . ALA A 1 73 ? -2.343 -6.163 -9.917 1.00 92.12 73 ALA A N 1
ATOM 539 C CA . ALA A 1 73 ? -3.020 -7.452 -9.890 1.00 92.12 73 ALA A CA 1
ATOM 540 C C . ALA A 1 73 ? -2.377 -8.342 -10.957 1.00 92.12 73 ALA A C 1
ATOM 542 O O . ALA A 1 73 ? -2.253 -7.937 -12.112 1.00 92.12 73 ALA A O 1
ATOM 543 N N . THR A 1 74 ? -1.942 -9.540 -10.578 1.00 90.06 74 THR A N 1
ATOM 544 C CA . THR A 1 74 ? -1.223 -10.449 -11.483 1.00 90.06 74 THR A CA 1
ATOM 545 C C . THR A 1 74 ? -2.001 -11.732 -11.674 1.00 90.06 74 THR A C 1
ATOM 547 O O . THR A 1 74 ? -2.466 -12.324 -10.702 1.00 90.06 74 THR A O 1
ATOM 550 N N . GLN A 1 75 ? -2.084 -12.208 -12.911 1.00 92.38 75 GLN A N 1
ATOM 551 C CA . GLN A 1 75 ? -2.688 -13.495 -13.233 1.00 92.38 75 GLN A CA 1
ATOM 552 C C . GLN A 1 75 ? -1.649 -14.387 -13.922 1.00 92.38 75 GLN A C 1
ATOM 554 O O . GLN A 1 75 ? -1.454 -14.277 -15.134 1.00 92.38 75 GLN A O 1
ATOM 559 N N . PRO A 1 76 ? -0.946 -15.256 -13.172 1.00 88.38 76 PRO A N 1
ATOM 560 C CA . PRO A 1 76 ? -0.052 -16.233 -13.775 1.00 88.38 76 PRO A CA 1
ATOM 561 C C . PRO A 1 76 ? -0.825 -17.190 -14.692 1.00 88.38 76 PRO A C 1
ATOM 563 O O . PRO A 1 76 ? -2.002 -17.486 -14.468 1.00 88.38 76 PRO A O 1
ATOM 566 N N . HIS A 1 77 ? -0.158 -17.701 -15.727 1.00 94.31 77 HIS A N 1
ATOM 567 C CA . HIS A 1 77 ? -0.772 -18.628 -16.675 1.00 94.31 77 HIS A CA 1
ATOM 568 C C . HIS A 1 77 ? -1.346 -19.858 -15.951 1.00 94.31 77 HIS A C 1
ATOM 570 O O . HIS A 1 77 ? -0.651 -20.500 -15.162 1.00 94.31 77 HIS A O 1
ATOM 576 N N . ASN A 1 78 ? -2.610 -20.187 -16.234 1.00 94.94 78 ASN A N 1
ATOM 577 C CA . ASN A 1 78 ? -3.371 -21.265 -15.590 1.00 94.94 78 ASN A CA 1
ATOM 578 C C . ASN A 1 78 ? -3.531 -21.140 -14.060 1.00 94.94 78 ASN A C 1
ATOM 580 O O . ASN A 1 78 ? -3.755 -22.148 -13.390 1.00 94.94 78 ASN A O 1
ATOM 584 N N . GLN A 1 79 ? -3.439 -19.934 -13.496 1.00 93.75 79 GLN A N 1
ATOM 585 C CA . GLN A 1 79 ? -3.676 -19.684 -12.071 1.00 93.75 79 GLN A CA 1
ATOM 586 C C . GLN A 1 79 ? -4.770 -18.623 -11.859 1.00 93.75 79 GLN A C 1
ATOM 588 O O . GLN A 1 79 ? -5.052 -17.828 -12.765 1.00 93.75 79 GLN A O 1
ATOM 593 N N . PRO A 1 80 ? -5.414 -18.595 -10.676 1.00 93.94 80 PRO A N 1
ATOM 594 C CA . PRO A 1 80 ? -6.321 -17.513 -10.307 1.00 93.94 80 PRO A CA 1
ATOM 595 C C . PRO A 1 80 ? -5.629 -16.144 -10.297 1.00 93.94 80 PRO A C 1
ATOM 597 O O . PRO A 1 80 ? -4.417 -16.038 -10.116 1.00 93.94 80 PRO A O 1
ATOM 600 N N . LEU A 1 81 ? -6.428 -15.087 -10.445 1.00 93.62 81 LEU A N 1
ATOM 601 C CA . LEU A 1 81 ? -5.975 -13.713 -10.253 1.00 93.62 81 LEU A CA 1
ATOM 602 C C . LEU A 1 81 ? -5.498 -13.513 -8.809 1.00 93.62 81 LEU A C 1
ATOM 604 O O . LEU A 1 81 ? -6.245 -13.773 -7.865 1.00 93.62 81 LEU A O 1
ATOM 608 N N . VAL A 1 82 ? -4.290 -12.980 -8.649 1.00 90.50 82 VAL A N 1
ATOM 609 C CA . VAL A 1 82 ? -3.809 -12.441 -7.378 1.00 90.50 82 VAL A CA 1
ATOM 610 C C . VAL A 1 82 ? -4.212 -10.962 -7.315 1.00 90.50 82 VAL A C 1
ATOM 612 O O . VAL A 1 82 ? -3.776 -10.184 -8.171 1.00 90.50 82 VAL A O 1
ATOM 615 N N . PRO A 1 83 ? -5.082 -10.554 -6.371 1.00 92.12 83 PRO A N 1
ATOM 616 C CA . PRO A 1 83 ? -5.544 -9.174 -6.272 1.00 92.12 83 PRO A CA 1
ATOM 617 C C . PRO A 1 83 ? -4.436 -8.250 -5.759 1.00 92.12 83 PRO A C 1
ATOM 619 O O . PRO A 1 83 ? -3.575 -8.658 -4.983 1.00 92.12 83 PRO A O 1
ATOM 622 N N . SER A 1 84 ? -4.513 -6.970 -6.124 1.00 91.44 84 SER A N 1
ATOM 623 C CA . SER A 1 84 ? -3.549 -5.958 -5.681 1.00 91.44 84 SER A CA 1
ATOM 624 C C . SER A 1 84 ? -3.652 -5.618 -4.192 1.00 91.44 84 SER A C 1
ATOM 626 O O . SER A 1 84 ? -2.684 -5.148 -3.600 1.00 91.44 84 SER A O 1
ATOM 628 N N . ILE A 1 85 ? -4.804 -5.867 -3.561 1.00 93.44 85 ILE A N 1
ATOM 629 C CA . ILE A 1 85 ? -5.034 -5.618 -2.135 1.00 93.44 85 ILE A CA 1
ATOM 630 C C . ILE A 1 85 ? -5.776 -6.806 -1.525 1.00 93.44 85 ILE A C 1
ATOM 632 O O . ILE A 1 85 ? -6.835 -7.211 -2.002 1.00 93.44 85 ILE A O 1
ATOM 636 N N . ILE A 1 86 ? -5.245 -7.312 -0.414 1.00 92.31 86 ILE A N 1
ATOM 637 C CA . ILE A 1 86 ? -5.929 -8.236 0.491 1.00 92.31 86 ILE A CA 1
ATOM 638 C C . ILE A 1 86 ? -6.035 -7.550 1.848 1.00 92.31 86 ILE A C 1
ATOM 640 O O . ILE A 1 86 ? -5.021 -7.233 2.483 1.00 92.31 86 ILE A O 1
ATOM 644 N N . MET A 1 87 ? -7.266 -7.325 2.297 1.00 91.44 87 MET A N 1
ATOM 645 C CA . MET A 1 87 ? -7.562 -6.685 3.572 1.00 91.44 87 MET A CA 1
ATOM 646 C C . MET A 1 87 ? -8.114 -7.710 4.559 1.00 91.44 87 MET A C 1
ATOM 648 O O . MET A 1 87 ? -9.106 -8.376 4.276 1.00 91.44 87 MET A O 1
ATOM 652 N N . SER A 1 88 ? -7.488 -7.787 5.732 1.00 91.19 88 SER A N 1
ATOM 653 C CA . SER A 1 88 ? -7.937 -8.628 6.839 1.00 91.19 88 SER A CA 1
ATOM 654 C C . SER A 1 88 ? -8.250 -7.740 8.034 1.00 91.19 88 SER A C 1
ATOM 656 O O . SER A 1 88 ? -7.405 -6.950 8.451 1.00 91.19 88 SER A O 1
ATOM 658 N N . ILE A 1 89 ? -9.455 -7.874 8.585 1.00 90.19 89 ILE A N 1
ATOM 659 C CA . ILE A 1 89 ? -9.896 -7.163 9.786 1.00 90.19 89 ILE A CA 1
ATOM 660 C C . ILE A 1 89 ? -10.301 -8.214 10.808 1.00 90.19 89 ILE A C 1
ATOM 662 O O . ILE A 1 89 ? -11.102 -9.099 10.509 1.00 90.19 89 ILE A O 1
ATOM 666 N N . MET A 1 90 ? -9.750 -8.116 12.012 1.00 89.50 90 MET A N 1
ATOM 667 C CA . MET A 1 90 ? -10.076 -9.013 13.114 1.00 89.50 90 MET A CA 1
ATOM 668 C C . MET A 1 90 ? -10.552 -8.185 14.297 1.00 89.50 90 MET A C 1
ATOM 670 O O . MET A 1 90 ? -9.944 -7.173 14.642 1.00 89.50 90 MET A O 1
ATOM 674 N N . LYS A 1 91 ? -11.638 -8.623 14.934 1.00 88.25 91 LYS A N 1
ATOM 675 C CA . LYS A 1 91 ? -12.060 -8.056 16.212 1.00 88.25 91 LYS A CA 1
ATOM 676 C C . LYS A 1 91 ? -11.075 -8.522 17.282 1.00 88.25 91 LYS A C 1
ATOM 678 O O . LYS A 1 91 ? -10.974 -9.721 17.525 1.00 88.25 91 LYS A O 1
ATOM 683 N N . SER A 1 92 ? -10.388 -7.585 17.928 1.00 81.19 92 SER A N 1
ATOM 684 C CA . SER A 1 92 ? -9.640 -7.896 19.145 1.00 81.19 92 SER A CA 1
ATOM 685 C C . SER A 1 92 ? -10.622 -8.037 20.306 1.00 81.19 92 SER A C 1
ATOM 687 O O . SER A 1 92 ? -11.400 -7.121 20.581 1.00 81.19 92 SER A O 1
ATOM 689 N N . SER A 1 93 ? -10.629 -9.190 20.966 1.00 76.69 93 SER A N 1
ATOM 690 C CA . SER A 1 93 ? -11.265 -9.357 22.269 1.00 76.69 93 SER A CA 1
ATOM 691 C C . SER A 1 93 ? -10.243 -8.993 23.340 1.00 76.69 93 SER A C 1
ATOM 693 O O . SER A 1 93 ? -9.363 -9.797 23.639 1.00 76.69 93 SER A O 1
ATOM 695 N N . TYR A 1 94 ? -10.348 -7.795 23.909 1.00 58.84 94 TYR A N 1
ATOM 696 C CA . TYR A 1 94 ? -9.762 -7.550 25.222 1.00 58.84 94 TYR A CA 1
ATOM 697 C C . TYR A 1 94 ? -10.653 -8.249 26.251 1.00 58.84 94 TYR A C 1
ATOM 699 O O . TYR A 1 94 ? -11.852 -7.972 26.312 1.00 58.84 94 TYR A O 1
ATOM 707 N N . ALA A 1 95 ? -10.091 -9.190 27.012 1.00 55.50 95 ALA A N 1
ATOM 708 C CA . ALA A 1 95 ? -10.662 -9.523 28.306 1.00 55.50 95 ALA A CA 1
ATOM 709 C C . ALA A 1 95 ? -10.449 -8.287 29.188 1.00 55.50 95 ALA A C 1
ATOM 711 O O . ALA A 1 95 ? -9.334 -7.766 29.252 1.00 55.50 95 ALA A O 1
ATOM 712 N N . GLU A 1 96 ? -11.508 -7.773 29.808 1.00 57.25 96 GLU A N 1
ATOM 713 C CA . GLU A 1 96 ? -11.322 -6.952 30.999 1.00 57.25 96 GLU A CA 1
ATOM 714 C C . GLU A 1 96 ? -10.702 -7.878 32.045 1.00 57.25 96 GLU A C 1
ATOM 716 O O . GLU A 1 96 ? -11.400 -8.663 32.688 1.00 57.25 96 GLU A O 1
ATOM 721 N N . ASP A 1 97 ? -9.375 -7.856 32.159 1.00 54.56 97 ASP A N 1
ATOM 722 C CA . ASP A 1 97 ? -8.712 -8.382 33.341 1.00 54.56 97 ASP A CA 1
ATOM 723 C C . ASP A 1 97 ? -9.112 -7.447 34.487 1.00 54.56 97 ASP A C 1
ATOM 725 O O . ASP A 1 97 ? -8.501 -6.401 34.711 1.00 54.56 97 ASP A O 1
ATOM 729 N N . ASN A 1 98 ? -10.213 -7.798 35.156 1.00 49.03 98 ASN A N 1
ATOM 730 C CA . ASN A 1 98 ? -10.616 -7.220 36.429 1.00 49.03 98 ASN A CA 1
ATOM 731 C C . ASN A 1 98 ? -9.517 -7.546 37.443 1.00 49.03 98 ASN A C 1
ATOM 733 O O . ASN A 1 98 ? -9.521 -8.608 38.065 1.00 49.03 98 ASN A O 1
ATOM 737 N N . TYR A 1 99 ? -8.537 -6.657 37.561 1.00 52.56 99 TYR A N 1
ATOM 738 C CA . TYR A 1 99 ? -7.687 -6.605 38.739 1.00 52.56 99 TYR A CA 1
ATOM 739 C C . TYR A 1 99 ? -8.508 -5.953 39.857 1.00 52.56 99 TYR A C 1
ATOM 741 O O . TYR A 1 99 ? -8.534 -4.727 39.969 1.00 52.56 99 TYR A O 1
ATOM 749 N N . ASP A 1 100 ? -9.216 -6.798 40.611 1.00 49.50 100 ASP A N 1
ATOM 750 C CA . ASP A 1 100 ? -9.701 -6.497 41.966 1.00 49.50 100 ASP A CA 1
ATOM 751 C C . ASP A 1 100 ? -8.527 -6.416 42.961 1.00 49.50 100 ASP A C 1
ATOM 753 O O . ASP A 1 100 ? -7.579 -7.235 42.845 1.00 49.50 100 ASP A O 1
#

Sequence (100 aa):
AVQVASEDNNGIGDLHLWMKLNGNDIPNSNTIQSINKDTGVLICQSAIEIKVGDKLQMVYSTDVAQGKIGLVATQPHNQPLVPSIIMSIMKSSYAEDNYD

pLDDT: mean 88.38, std 10.68, range [49.03, 97.31]

Secondary structure (DSSP, 8-state):
-EEEEESSS---EEEEEEEEETTEEPTT--EEEEESSS-EEE---------TT--EEEEEEESSPTTSEEE--B--TTS--B-SB---------------